Protein AF-A0A7V0YTE2-F1 (afdb_monomer_lite)

pLDDT: mean 87.87, std 8.63, range [59.66, 96.38]

Sequence (103 aa):
MKTFISIIIISMLLALILIAAEKVISAEIKDVRFSSEPTKTRVVFELDENTQYKSQYDKENNITLSISKAKLNESSKSFELKNGLVKDLFVKQSNDDTDARIS

Foldseek 3Di:
DVVVVVVVVVVVVVVVVVVVPPPLDAWEFPDWDWDDDLVDIDIDTDTPDDFDKDWDADPVRKIKIKTAQYDYPDQKDKDQPVNVVWGIWIWGDDPRIIMIITD

Radius of gyration: 21.54 Å; chains: 1; bounding box: 64×28×51 Å

Secondary structure (DSSP, 8-state):
-HHHHHHHHHHHHHHHHHHHT---PPEEEEEEEEEEETTEEEEEEEESS---EEEEE-TTS-EEEEETTEEESSSEEEEE--SSS-SEEEEEEETTEEEEEE-

Structure (mmCIF, N/CA/C/O backbone):
data_AF-A0A7V0YTE2-F1
#
_entry.id   AF-A0A7V0YTE2-F1
#
loop_
_atom_site.group_PDB
_atom_site.id
_atom_site.type_symbol
_atom_site.label_atom_id
_atom_site.label_alt_id
_atom_site.label_comp_id
_atom_site.label_asym_id
_atom_site.label_entity_id
_atom_site.label_seq_id
_atom_site.pdbx_PDB_ins_code
_atom_site.Cartn_x
_atom_site.Cartn_y
_atom_site.Cartn_z
_atom_site.occupancy
_atom_site.B_iso_or_equiv
_atom_site.auth_seq_id
_atom_site.auth_comp_id
_atom_site.auth_asym_id
_atom_site.auth_atom_id
_atom_site.pdbx_PDB_model_num
ATOM 1 N N . MET A 1 1 ? 45.373 -16.563 -31.371 1.00 62.81 1 MET A N 1
ATOM 2 C CA . MET A 1 1 ? 45.289 -15.425 -30.424 1.00 62.81 1 MET A CA 1
ATOM 3 C C . MET A 1 1 ? 44.189 -14.426 -30.794 1.00 62.81 1 MET A C 1
ATOM 5 O O . MET A 1 1 ? 43.358 -14.149 -29.945 1.00 62.81 1 MET A O 1
ATOM 9 N N . LYS A 1 2 ? 44.105 -13.951 -32.050 1.00 69.38 2 LYS A N 1
ATOM 10 C CA . LYS A 1 2 ? 43.053 -13.010 -32.499 1.00 69.38 2 LYS A CA 1
ATOM 11 C C . LYS A 1 2 ? 41.614 -13.532 -32.307 1.00 69.38 2 LYS A C 1
ATOM 13 O O . LYS A 1 2 ? 40.770 -12.799 -31.819 1.00 69.38 2 LYS A O 1
ATOM 18 N N . THR A 1 3 ? 41.365 -14.810 -32.592 1.00 75.38 3 THR A N 1
ATOM 19 C CA . THR A 1 3 ? 40.050 -15.463 -32.429 1.00 75.38 3 THR A CA 1
ATOM 20 C C . THR A 1 3 ? 39.585 -15.576 -30.976 1.00 75.38 3 THR A C 1
ATOM 22 O O . THR A 1 3 ? 38.412 -15.363 -30.697 1.00 75.38 3 THR A O 1
ATOM 25 N N . PHE A 1 4 ? 40.497 -15.844 -30.039 1.00 76.38 4 PHE A N 1
ATOM 26 C CA . PHE A 1 4 ? 40.169 -15.913 -28.609 1.00 76.38 4 PHE A CA 1
ATOM 27 C C . PHE A 1 4 ? 39.794 -14.542 -28.033 1.00 76.38 4 PHE A C 1
ATOM 29 O O . PHE A 1 4 ? 38.836 -14.436 -27.274 1.00 76.38 4 PHE A O 1
ATOM 36 N N . ILE A 1 5 ? 40.497 -13.483 -28.443 1.00 81.06 5 ILE A N 1
ATOM 37 C CA . ILE A 1 5 ? 40.202 -12.109 -28.011 1.00 81.06 5 ILE A CA 1
ATOM 38 C C . ILE A 1 5 ? 38.828 -11.663 -28.536 1.00 81.06 5 ILE A C 1
ATOM 40 O O . ILE A 1 5 ? 38.044 -11.082 -27.790 1.00 81.06 5 ILE A O 1
ATOM 44 N N . SER A 1 6 ? 38.492 -11.995 -29.787 1.00 76.62 6 SER A N 1
ATOM 45 C CA . SER A 1 6 ? 37.180 -11.677 -30.363 1.00 76.62 6 SER A CA 1
ATOM 46 C C . SER A 1 6 ? 36.018 -12.358 -29.631 1.00 76.62 6 SER A C 1
ATOM 48 O O . SER A 1 6 ? 34.993 -11.718 -29.417 1.00 76.62 6 SER A O 1
ATOM 50 N N . ILE A 1 7 ? 36.173 -13.614 -29.198 1.00 84.81 7 ILE A N 1
ATOM 51 C CA . ILE A 1 7 ? 35.126 -14.338 -28.451 1.00 84.81 7 ILE A CA 1
ATOM 52 C C . ILE A 1 7 ? 34.872 -13.685 -27.087 1.00 84.81 7 ILE A C 1
ATOM 54 O O . ILE A 1 7 ? 33.719 -13.494 -26.703 1.00 84.81 7 ILE A O 1
ATOM 58 N N . ILE A 1 8 ? 35.935 -13.289 -26.380 1.00 86.94 8 ILE A N 1
ATOM 59 C CA . ILE A 1 8 ? 35.816 -12.622 -25.076 1.00 86.94 8 ILE A CA 1
ATOM 60 C C . ILE A 1 8 ? 35.064 -11.296 -25.227 1.00 86.94 8 ILE A C 1
ATOM 62 O O . ILE A 1 8 ? 34.104 -11.058 -24.495 1.00 86.94 8 ILE A O 1
ATOM 66 N N . ILE A 1 9 ? 35.436 -10.478 -26.218 1.00 86.69 9 ILE A N 1
ATOM 67 C CA . ILE A 1 9 ? 34.787 -9.184 -26.480 1.00 86.69 9 ILE A CA 1
ATOM 68 C C . ILE A 1 9 ? 33.299 -9.367 -26.808 1.00 86.69 9 ILE A C 1
ATOM 70 O O . ILE A 1 9 ? 32.465 -8.649 -26.261 1.00 86.69 9 ILE A O 1
ATOM 74 N N . ILE A 1 10 ? 32.952 -10.348 -27.647 1.00 88.38 10 ILE A N 1
ATOM 75 C CA . ILE A 1 10 ? 31.554 -10.631 -28.004 1.00 88.38 10 ILE A CA 1
ATOM 76 C C . ILE A 1 10 ? 30.756 -11.085 -26.776 1.00 88.38 10 ILE A C 1
ATOM 78 O O . ILE A 1 10 ? 29.644 -10.604 -26.568 1.00 88.38 10 ILE A O 1
ATOM 82 N N . SER A 1 11 ? 31.320 -11.957 -25.932 1.00 85.75 11 SER A N 1
ATOM 83 C CA . SER A 1 11 ? 30.639 -12.410 -24.710 1.00 85.75 11 SER A CA 1
ATOM 84 C C . SER A 1 11 ? 30.402 -11.268 -23.716 1.00 85.75 11 SER A C 1
ATOM 86 O O . SER A 1 11 ? 29.328 -11.179 -23.124 1.00 85.75 11 SER A O 1
ATOM 88 N N . MET A 1 12 ? 31.365 -10.348 -23.591 1.00 88.62 12 MET A N 1
ATOM 89 C CA . MET A 1 12 ? 31.256 -9.190 -22.708 1.00 88.62 12 MET A CA 1
ATOM 90 C C . MET A 1 12 ? 30.188 -8.218 -23.214 1.00 88.62 12 MET A C 1
ATOM 92 O O . MET A 1 12 ? 29.388 -7.716 -22.428 1.00 88.62 12 MET A O 1
ATOM 96 N N . LEU A 1 13 ? 30.123 -8.006 -24.533 1.00 86.81 13 LEU A N 1
ATOM 97 C CA . LEU A 1 13 ? 29.092 -7.180 -25.155 1.00 86.81 13 LEU A CA 1
ATOM 98 C C . LEU A 1 13 ? 27.692 -7.791 -24.976 1.00 86.81 13 LEU A C 1
ATOM 100 O O . LEU A 1 13 ? 26.748 -7.065 -24.678 1.00 86.81 13 LEU A O 1
ATOM 104 N N . LEU A 1 14 ? 27.560 -9.119 -25.083 1.00 83.75 14 LEU A N 1
ATOM 105 C CA . LEU A 1 14 ? 26.299 -9.820 -24.820 1.00 83.75 14 LEU A CA 1
ATOM 106 C C . LEU A 1 14 ? 25.844 -9.658 -23.361 1.00 83.75 14 LEU A C 1
ATOM 108 O O . LEU A 1 14 ? 24.669 -9.397 -23.109 1.00 83.75 14 LEU A O 1
ATOM 112 N N . ALA A 1 15 ? 26.772 -9.774 -22.408 1.00 82.50 15 ALA A N 1
ATOM 113 C CA . ALA A 1 15 ? 26.484 -9.584 -20.987 1.00 82.50 15 ALA A CA 1
ATOM 114 C C . ALA A 1 15 ? 26.037 -8.144 -20.677 1.00 82.50 15 ALA A C 1
ATOM 116 O O . ALA A 1 15 ? 25.086 -7.942 -19.927 1.00 82.50 15 ALA A O 1
ATOM 117 N N . LEU A 1 16 ? 26.663 -7.143 -21.306 1.00 81.75 16 LEU A N 1
ATOM 118 C CA . LEU A 1 16 ? 26.269 -5.733 -21.191 1.00 81.75 16 LEU A CA 1
ATOM 119 C C . LEU A 1 16 ? 24.845 -5.473 -21.707 1.00 81.75 16 LEU A C 1
ATOM 121 O O . LEU A 1 16 ? 24.102 -4.712 -21.090 1.00 81.75 16 LEU A O 1
ATOM 125 N N . ILE A 1 17 ? 24.442 -6.128 -22.801 1.00 81.44 17 ILE A N 1
ATOM 126 C CA . ILE A 1 17 ? 23.083 -6.006 -23.354 1.00 81.44 17 ILE A CA 1
ATOM 127 C C . ILE A 1 17 ? 22.045 -6.639 -22.415 1.00 81.44 17 ILE A C 1
ATOM 129 O O . ILE A 1 17 ? 20.970 -6.072 -22.231 1.00 81.44 17 ILE A O 1
ATOM 133 N N . LEU A 1 18 ? 22.368 -7.775 -21.789 1.00 77.00 18 LEU A N 1
ATOM 134 C CA . LEU A 1 18 ? 21.481 -8.445 -20.830 1.00 77.00 18 LEU A CA 1
ATOM 135 C C . LEU A 1 18 ? 21.232 -7.596 -19.574 1.00 77.00 18 LEU A C 1
ATOM 137 O O . LEU A 1 18 ? 20.099 -7.530 -19.110 1.00 77.00 18 LEU A O 1
ATOM 141 N N . ILE A 1 19 ? 22.251 -6.894 -19.066 1.00 73.94 19 ILE A N 1
ATOM 142 C CA . ILE A 1 19 ? 22.119 -6.017 -17.887 1.00 73.94 19 ILE A CA 1
ATOM 143 C C . ILE A 1 19 ? 21.304 -4.754 -18.218 1.00 73.94 19 ILE A C 1
ATOM 145 O O . ILE A 1 19 ? 20.538 -4.270 -17.391 1.00 73.94 19 ILE A O 1
ATOM 149 N N . ALA A 1 20 ? 21.421 -4.229 -19.440 1.00 68.50 20 ALA A N 1
ATOM 150 C CA . ALA A 1 20 ? 20.667 -3.049 -19.871 1.00 68.50 20 ALA A CA 1
ATOM 151 C C . ALA A 1 20 ? 19.165 -3.321 -20.104 1.00 68.50 20 ALA A C 1
ATOM 153 O O . ALA A 1 20 ? 18.387 -2.377 -20.2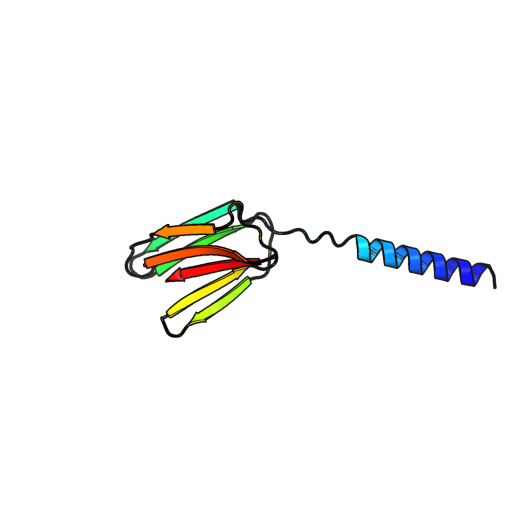53 1.00 68.50 20 ALA A O 1
ATOM 154 N N . ALA A 1 21 ? 18.750 -4.592 -20.156 1.00 63.16 21 ALA A N 1
ATOM 155 C CA . ALA A 1 21 ? 17.379 -4.991 -20.460 1.00 63.16 21 ALA A CA 1
ATOM 156 C C . ALA A 1 21 ? 16.451 -5.050 -19.236 1.00 63.16 21 ALA A C 1
ATOM 158 O O . ALA A 1 21 ? 15.240 -5.204 -19.411 1.00 63.16 21 ALA A O 1
ATOM 159 N N . GLU A 1 22 ? 16.964 -4.878 -18.014 1.00 60.09 22 GLU A N 1
ATOM 160 C CA . GLU A 1 22 ? 16.120 -4.725 -16.827 1.00 60.09 22 GLU A CA 1
ATOM 161 C C . GLU A 1 22 ? 15.471 -3.333 -16.819 1.00 60.09 22 GLU A C 1
ATOM 163 O O . GLU A 1 22 ? 15.829 -2.436 -16.055 1.00 60.09 22 GLU A O 1
ATOM 168 N N . LYS A 1 23 ? 14.468 -3.133 -17.680 1.00 59.66 23 LYS A N 1
ATOM 169 C CA . LYS A 1 23 ? 13.465 -2.105 -17.415 1.00 59.66 23 LYS A CA 1
ATOM 170 C C . LYS A 1 23 ? 12.826 -2.472 -16.083 1.00 59.66 23 LYS A C 1
ATOM 172 O O . LYS A 1 23 ? 12.144 -3.486 -15.983 1.00 59.66 23 LYS A O 1
ATOM 177 N N . VAL A 1 24 ? 13.061 -1.648 -15.067 1.00 63.16 24 VAL A N 1
ATOM 178 C CA . VAL A 1 24 ? 12.298 -1.690 -13.822 1.00 63.16 24 VAL A CA 1
ATOM 179 C C . VAL A 1 24 ? 10.871 -1.301 -14.185 1.00 63.16 24 VAL A C 1
ATOM 181 O O . VAL A 1 24 ? 10.540 -0.118 -14.257 1.00 63.16 24 VAL A O 1
ATOM 184 N N . ILE A 1 25 ? 10.055 -2.298 -14.520 1.00 70.56 25 ILE A N 1
ATOM 185 C CA . ILE A 1 25 ? 8.630 -2.082 -14.698 1.00 70.56 25 ILE A CA 1
ATOM 186 C C . ILE A 1 25 ? 8.081 -1.841 -13.297 1.00 70.56 25 ILE A C 1
ATOM 188 O O . ILE A 1 25 ? 8.325 -2.612 -12.368 1.00 70.56 25 ILE A O 1
ATOM 192 N N . SER A 1 26 ? 7.499 -0.663 -13.126 1.00 83.31 26 SER A N 1
ATOM 193 C CA . SER A 1 26 ? 6.918 -0.237 -11.867 1.00 83.31 26 SER A CA 1
ATOM 194 C C . SER A 1 26 ? 5.429 -0.511 -11.962 1.00 83.31 26 SER A C 1
ATOM 196 O O . SER A 1 26 ? 4.792 0.019 -12.871 1.00 83.31 26 SER A O 1
ATOM 198 N N . ALA A 1 27 ? 4.909 -1.341 -11.058 1.00 91.56 27 ALA A N 1
ATOM 199 C CA . ALA A 1 27 ? 3.487 -1.651 -11.001 1.00 91.56 27 ALA A CA 1
ATOM 200 C C . ALA A 1 27 ? 2.697 -0.365 -10.731 1.00 91.56 27 ALA A C 1
ATOM 202 O O . ALA A 1 27 ? 3.099 0.451 -9.906 1.00 91.56 27 ALA A O 1
ATOM 203 N N . GLU A 1 28 ? 1.573 -0.165 -11.396 1.00 92.88 28 GLU A N 1
ATOM 204 C CA . GLU A 1 28 ? 0.700 0.981 -11.172 1.00 92.88 28 GLU A CA 1
ATOM 205 C C . GLU A 1 28 ? -0.483 0.571 -10.296 1.00 92.88 28 GLU A C 1
ATOM 207 O O . GLU A 1 28 ? -1.179 -0.408 -10.578 1.00 92.88 28 GLU A O 1
ATOM 212 N N . ILE A 1 29 ? -0.747 1.347 -9.245 1.00 93.56 29 ILE A N 1
ATOM 213 C CA . ILE A 1 29 ? -1.964 1.207 -8.445 1.00 93.56 29 ILE A CA 1
ATOM 214 C C . ILE A 1 29 ? -3.110 1.853 -9.223 1.00 93.56 29 ILE A C 1
ATOM 216 O O . ILE A 1 29 ? -3.229 3.080 -9.274 1.00 93.56 29 ILE A O 1
ATOM 220 N N . LYS A 1 30 ? -3.965 1.017 -9.813 1.00 93.31 30 LYS A N 1
ATOM 221 C CA . LYS A 1 30 ? -5.132 1.452 -10.593 1.00 93.31 30 LYS A CA 1
ATOM 222 C C . LYS A 1 30 ? -6.251 1.954 -9.699 1.00 93.31 30 LYS A C 1
ATOM 224 O O . LYS A 1 30 ? -6.883 2.962 -10.005 1.00 93.31 30 LYS A O 1
ATOM 229 N N . ASP A 1 31 ? -6.483 1.254 -8.594 1.00 92.31 31 ASP A N 1
ATOM 230 C CA . ASP A 1 31 ? -7.579 1.551 -7.686 1.00 92.31 31 ASP A CA 1
ATOM 231 C C . ASP A 1 31 ? -7.282 1.082 -6.257 1.00 92.31 31 ASP A C 1
ATOM 233 O O . ASP A 1 31 ? -6.461 0.193 -6.013 1.00 92.31 31 ASP A O 1
ATOM 237 N N . VAL A 1 32 ? -7.983 1.688 -5.301 1.00 91.94 32 VAL A N 1
ATOM 238 C CA . VAL A 1 32 ? -7.948 1.318 -3.887 1.00 91.94 32 VAL A CA 1
ATOM 239 C C . VAL A 1 32 ? -9.383 1.219 -3.397 1.00 91.94 32 VAL A C 1
ATOM 241 O O . VAL A 1 32 ? -10.102 2.215 -3.316 1.00 91.94 32 VAL A O 1
ATOM 244 N N . ARG A 1 33 ? -9.799 0.000 -3.057 1.00 92.00 33 ARG A N 1
ATOM 245 C CA . ARG A 1 33 ? -11.173 -0.315 -2.655 1.00 92.00 33 ARG A CA 1
ATOM 246 C C . ARG A 1 33 ? -11.207 -0.794 -1.221 1.00 92.00 33 ARG A C 1
ATOM 248 O O . ARG A 1 33 ? -10.249 -1.382 -0.722 1.00 92.00 33 ARG A O 1
ATOM 255 N N . PHE A 1 34 ? -12.346 -0.610 -0.574 1.00 90.88 34 PHE A N 1
ATOM 256 C CA . PHE A 1 34 ? -12.553 -1.100 0.776 1.00 90.88 34 PHE A CA 1
ATOM 257 C C . PHE A 1 34 ? -13.957 -1.658 0.966 1.00 90.88 34 PHE A C 1
ATOM 259 O O . PHE A 1 34 ? -14.919 -1.233 0.329 1.00 90.88 34 PHE A O 1
ATOM 266 N N . SER A 1 35 ? -14.067 -2.627 1.866 1.00 91.25 35 SER A N 1
ATOM 267 C CA . SER A 1 35 ? -15.337 -3.197 2.306 1.00 91.25 35 SER A CA 1
ATOM 268 C C . SER A 1 35 ? -15.266 -3.490 3.796 1.00 91.25 35 SER A C 1
ATOM 270 O O . SER A 1 35 ? -14.254 -4.009 4.272 1.00 91.25 35 SER A O 1
ATOM 272 N N . SER A 1 36 ? -16.346 -3.204 4.513 1.00 91.56 36 SER A N 1
ATOM 273 C CA . SER A 1 36 ? -16.392 -3.323 5.970 1.00 91.56 36 SER A CA 1
ATOM 274 C C . SER A 1 36 ? -17.484 -4.300 6.377 1.00 91.56 36 SER A C 1
ATOM 276 O O . SER A 1 36 ? -18.615 -4.201 5.911 1.00 91.56 36 SER A O 1
ATOM 278 N N . GLU A 1 37 ? -17.136 -5.225 7.257 1.00 91.31 37 GLU A N 1
ATOM 279 C CA . GLU A 1 37 ? -18.043 -6.115 7.973 1.00 91.31 37 GLU A CA 1
ATOM 280 C C . GLU A 1 37 ? -17.925 -5.823 9.479 1.00 91.31 37 GLU A C 1
ATOM 282 O O . GLU A 1 37 ? -16.932 -5.228 9.903 1.00 91.31 37 GLU A O 1
ATOM 287 N N . PRO A 1 38 ? -18.876 -6.269 10.322 1.00 91.31 38 PRO A N 1
ATOM 288 C CA . PRO A 1 38 ? -18.873 -5.941 11.751 1.00 91.31 38 PRO A CA 1
ATOM 289 C C . PRO A 1 38 ? -17.579 -6.289 12.504 1.00 91.31 38 PRO A C 1
ATOM 291 O O . PRO A 1 38 ? -17.282 -5.678 13.524 1.00 91.31 38 PRO A O 1
ATOM 294 N N . THR A 1 39 ? -16.813 -7.271 12.023 1.00 93.69 39 THR A N 1
ATOM 295 C CA . THR A 1 39 ? -15.594 -7.769 12.682 1.00 93.69 39 THR A CA 1
ATOM 296 C C . THR A 1 39 ? -14.325 -7.596 11.855 1.00 93.69 39 THR A C 1
ATOM 298 O O . THR A 1 39 ? -13.245 -7.950 12.326 1.00 93.69 39 THR A O 1
ATOM 301 N N . LYS A 1 40 ? -14.419 -7.086 10.619 1.00 92.94 40 LYS A N 1
ATOM 302 C CA . LYS A 1 40 ? -13.253 -6.934 9.742 1.00 92.94 40 LYS A CA 1
ATOM 303 C C . LYS A 1 40 ? -13.430 -5.814 8.723 1.00 92.94 40 LYS A C 1
ATOM 305 O O . LYS A 1 40 ? -14.495 -5.652 8.137 1.00 92.94 40 LYS A O 1
ATOM 310 N N . THR A 1 41 ? -12.333 -5.129 8.422 1.00 92.69 41 THR A N 1
ATOM 311 C CA . THR A 1 41 ? -12.226 -4.230 7.269 1.00 92.69 41 THR A CA 1
ATOM 312 C C . THR A 1 41 ? -11.259 -4.842 6.272 1.00 92.69 41 THR A C 1
ATOM 314 O O . THR A 1 41 ? -10.158 -5.251 6.636 1.00 92.69 41 THR A O 1
ATOM 317 N N . ARG A 1 42 ? -11.663 -4.916 5.006 1.00 93.94 42 ARG A N 1
ATOM 318 C CA . ARG A 1 42 ? -10.800 -5.327 3.899 1.00 93.94 42 ARG A CA 1
ATOM 319 C C . ARG A 1 42 ? -10.446 -4.096 3.081 1.00 93.94 42 ARG A C 1
ATOM 321 O O . ARG A 1 42 ? -11.347 -3.401 2.623 1.00 93.94 42 ARG A O 1
ATOM 328 N N . VAL A 1 43 ? -9.152 -3.884 2.871 1.00 92.88 43 VAL A N 1
ATOM 329 C CA . VAL A 1 43 ? -8.599 -2.901 1.933 1.00 92.88 43 VAL A CA 1
ATOM 330 C C . VAL A 1 43 ? -7.943 -3.675 0.793 1.00 92.88 43 VAL A C 1
ATOM 332 O O . VAL A 1 43 ? -7.234 -4.651 1.040 1.00 92.88 43 VAL A O 1
ATOM 335 N N . VAL A 1 44 ? -8.222 -3.286 -0.447 1.00 94.19 44 VAL A N 1
ATOM 336 C CA . VAL A 1 44 ? -7.728 -3.937 -1.664 1.00 94.19 44 VAL A CA 1
ATOM 337 C C . VAL A 1 44 ? -7.029 -2.894 -2.523 1.00 94.19 44 VAL A C 1
ATOM 339 O O . VAL A 1 44 ? -7.645 -1.896 -2.889 1.00 94.19 44 VAL A O 1
ATOM 342 N N . PHE A 1 45 ? -5.768 -3.153 -2.859 1.00 94.06 45 PHE A N 1
ATOM 343 C CA . PHE A 1 45 ? -4.996 -2.386 -3.834 1.00 94.06 45 PHE A CA 1
ATOM 344 C C . PHE A 1 45 ? -5.013 -3.157 -5.153 1.00 94.06 45 PHE A C 1
ATOM 346 O O . PHE A 1 45 ? -4.581 -4.309 -5.195 1.00 94.06 45 PHE A O 1
ATOM 353 N N . GLU A 1 46 ? -5.551 -2.552 -6.206 1.00 94.44 46 GLU A N 1
ATOM 354 C CA . GLU A 1 46 ? -5.533 -3.126 -7.549 1.00 94.44 46 GLU A CA 1
ATOM 355 C C . GLU A 1 46 ? -4.275 -2.664 -8.280 1.00 94.44 46 GLU A C 1
ATOM 357 O O . GLU A 1 46 ? -4.051 -1.464 -8.438 1.00 94.44 46 GLU A O 1
ATOM 362 N N . LEU A 1 47 ? -3.465 -3.628 -8.711 1.00 94.12 47 LEU A N 1
ATOM 363 C CA . LEU A 1 47 ? -2.195 -3.423 -9.401 1.00 94.12 47 LEU A CA 1
ATOM 364 C C . LEU A 1 47 ? -2.287 -4.031 -10.805 1.00 94.12 47 LEU A C 1
ATOM 366 O O . LEU A 1 47 ? -2.914 -5.079 -10.974 1.00 94.12 47 LEU A O 1
ATOM 370 N N . ASP A 1 48 ? -1.662 -3.404 -11.800 1.00 93.69 48 ASP A N 1
ATOM 371 C CA . ASP A 1 48 ? -1.533 -3.994 -13.144 1.00 93.69 48 ASP A CA 1
ATOM 372 C C . ASP A 1 48 ? -0.454 -5.079 -13.234 1.00 93.69 48 ASP A C 1
ATOM 374 O O . ASP A 1 48 ? -0.539 -5.965 -14.086 1.00 93.69 48 ASP A O 1
ATOM 378 N N . GLU A 1 49 ? 0.516 -5.052 -12.323 1.00 91.81 49 GLU A N 1
ATOM 379 C CA . GLU A 1 49 ? 1.575 -6.044 -12.216 1.00 91.81 49 GLU A CA 1
ATOM 380 C C . GLU A 1 49 ? 1.757 -6.543 -10.782 1.00 91.81 49 GLU A C 1
ATOM 382 O O . GLU A 1 49 ? 1.497 -5.850 -9.795 1.00 91.81 49 GLU A O 1
ATOM 387 N N . ASN A 1 50 ? 2.248 -7.776 -10.658 1.00 90.88 50 ASN A N 1
ATOM 388 C CA . ASN A 1 50 ? 2.613 -8.321 -9.359 1.00 90.88 50 ASN A CA 1
ATOM 389 C C . ASN A 1 50 ? 3.866 -7.625 -8.834 1.00 90.88 50 ASN A C 1
ATOM 391 O O . ASN A 1 50 ? 4.881 -7.541 -9.523 1.00 90.88 50 ASN A O 1
ATOM 395 N N . THR A 1 51 ? 3.827 -7.225 -7.568 1.00 92.81 51 THR A N 1
ATOM 396 C CA . THR A 1 51 ? 4.990 -6.674 -6.881 1.00 92.81 51 THR A CA 1
ATOM 397 C C . THR A 1 51 ? 5.078 -7.167 -5.440 1.00 92.81 51 THR A C 1
ATOM 399 O O . THR A 1 51 ? 4.155 -7.781 -4.900 1.00 92.81 51 THR A O 1
ATOM 402 N N . GLN A 1 52 ? 6.232 -6.939 -4.826 1.00 94.69 52 GLN A N 1
ATOM 403 C CA . GLN A 1 52 ? 6.475 -7.264 -3.431 1.00 94.69 52 GLN A CA 1
ATOM 404 C C . GLN A 1 52 ? 5.876 -6.194 -2.523 1.00 94.69 52 GLN A C 1
ATOM 406 O O . GLN A 1 52 ? 5.812 -5.016 -2.872 1.00 94.69 52 GLN A O 1
ATOM 411 N N . TYR A 1 53 ? 5.466 -6.608 -1.330 1.00 95.25 53 TYR A N 1
ATOM 412 C CA . TYR A 1 53 ? 5.015 -5.692 -0.298 1.00 95.25 53 TYR A CA 1
ATOM 413 C C . TYR A 1 53 ? 5.509 -6.139 1.075 1.00 95.25 53 TYR A C 1
ATOM 415 O O . TYR A 1 53 ? 5.807 -7.315 1.304 1.00 95.25 53 TYR A O 1
ATOM 423 N N . LYS A 1 54 ? 5.555 -5.195 2.010 1.00 96.31 54 LYS A N 1
ATOM 424 C CA . LYS A 1 54 ? 5.854 -5.442 3.418 1.00 96.31 54 LYS A CA 1
ATOM 425 C C . LYS A 1 54 ? 4.837 -4.724 4.289 1.00 96.31 54 LYS A C 1
ATOM 427 O O . LYS A 1 54 ? 4.532 -3.564 4.046 1.00 96.31 54 LYS A O 1
ATOM 432 N N . SER A 1 55 ? 4.347 -5.402 5.322 1.00 95.75 55 SER A N 1
ATOM 433 C CA . SER A 1 55 ? 3.469 -4.813 6.334 1.00 95.75 55 SER A CA 1
ATOM 434 C C . SER A 1 55 ? 4.168 -4.703 7.685 1.00 95.75 55 SER A C 1
ATOM 436 O O . SER A 1 55 ? 4.922 -5.599 8.073 1.00 95.75 55 SER A O 1
ATOM 438 N N . GLN A 1 56 ? 3.871 -3.644 8.429 1.00 96.38 56 GLN A N 1
ATOM 439 C CA . GLN A 1 56 ? 4.331 -3.438 9.796 1.00 96.38 56 GLN A CA 1
ATOM 440 C C . GLN A 1 56 ? 3.200 -2.878 10.660 1.00 96.38 56 GLN A C 1
ATOM 442 O O . GLN A 1 56 ? 2.427 -2.041 10.206 1.00 96.38 56 GLN A O 1
ATOM 447 N N . TYR A 1 57 ? 3.149 -3.328 11.912 1.00 94.88 57 TYR A N 1
ATOM 448 C CA . TYR A 1 57 ? 2.283 -2.773 12.946 1.00 94.88 57 TYR A CA 1
ATOM 449 C C . TYR A 1 57 ? 3.094 -1.826 13.826 1.00 94.88 57 TYR A C 1
ATOM 451 O O . TYR A 1 57 ? 4.234 -2.144 14.189 1.00 94.88 57 TYR A O 1
ATOM 459 N N . ASP A 1 58 ? 2.526 -0.675 14.167 1.00 91.50 58 ASP A N 1
ATOM 460 C CA . ASP A 1 58 ? 3.123 0.232 15.144 1.00 91.50 58 ASP A CA 1
ATOM 461 C C . ASP A 1 58 ? 2.511 0.070 16.547 1.00 91.50 58 ASP A C 1
ATOM 463 O O . ASP A 1 58 ? 1.656 -0.781 16.797 1.00 91.50 58 ASP A O 1
ATOM 467 N N . LYS A 1 59 ? 2.998 0.876 17.499 1.00 90.56 59 LYS A N 1
ATOM 468 C CA . LYS A 1 59 ? 2.552 0.840 18.902 1.00 90.56 59 LYS A CA 1
ATOM 469 C C . LYS A 1 59 ? 1.134 1.382 19.105 1.00 90.56 59 LYS A C 1
ATOM 471 O O . LYS A 1 59 ? 0.559 1.160 20.165 1.00 90.56 59 LYS A O 1
ATOM 476 N N . GLU A 1 60 ? 0.600 2.101 18.125 1.00 89.94 60 GLU A N 1
ATOM 477 C CA . GLU A 1 60 ? -0.734 2.702 18.146 1.00 89.94 60 GLU A CA 1
ATOM 478 C C . GLU A 1 60 ? -1.766 1.817 17.425 1.00 89.94 60 GLU A C 1
ATOM 480 O O . GLU A 1 60 ? -2.926 2.199 17.309 1.00 89.94 60 GLU A O 1
ATOM 485 N N . ASN A 1 61 ? -1.374 0.601 17.021 1.00 89.25 61 ASN A N 1
ATOM 486 C CA . ASN A 1 61 ? -2.158 -0.343 16.217 1.00 89.25 61 ASN A CA 1
ATOM 487 C C . ASN A 1 61 ? -2.425 0.124 14.779 1.00 89.25 61 ASN A C 1
ATOM 489 O O . ASN A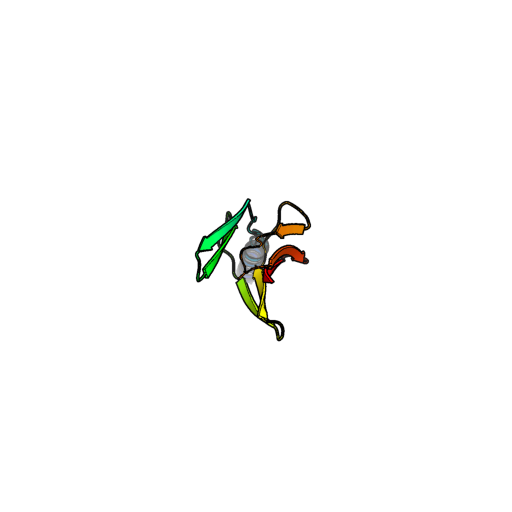 1 61 ? -3.316 -0.416 14.123 1.00 89.25 61 ASN A O 1
ATOM 493 N N . ASN A 1 62 ? -1.636 1.065 14.257 1.00 93.00 62 ASN A N 1
ATOM 494 C CA . ASN A 1 62 ? -1.680 1.377 12.836 1.00 93.00 62 ASN A CA 1
ATOM 495 C C . ASN A 1 62 ? -0.971 0.277 12.037 1.00 93.00 62 ASN A C 1
ATOM 497 O O . ASN A 1 62 ? 0.006 -0.325 12.497 1.00 93.00 62 ASN A O 1
ATOM 501 N N . ILE A 1 63 ? -1.435 0.058 10.809 1.00 94.75 63 ILE A N 1
ATOM 502 C CA . ILE A 1 63 ? -0.790 -0.824 9.836 1.00 94.75 63 ILE A CA 1
ATOM 503 C C . ILE A 1 63 ? -0.157 0.045 8.758 1.00 94.75 63 ILE A C 1
ATOM 505 O O . ILE A 1 63 ? -0.854 0.787 8.069 1.00 94.75 63 ILE A O 1
ATOM 509 N N . THR A 1 64 ? 1.150 -0.091 8.573 1.00 95.50 64 THR A N 1
ATOM 510 C CA . THR A 1 64 ? 1.861 0.479 7.427 1.00 95.50 64 THR A CA 1
ATOM 511 C C . THR A 1 64 ? 2.148 -0.628 6.424 1.00 95.50 64 THR A C 1
ATOM 513 O O . THR A 1 64 ? 2.719 -1.658 6.780 1.00 95.50 64 THR A O 1
ATOM 516 N N . LEU A 1 65 ? 1.755 -0.418 5.174 1.00 95.94 65 LEU A N 1
ATOM 517 C CA . LEU A 1 65 ? 2.004 -1.286 4.034 1.00 95.94 65 LEU A CA 1
ATOM 518 C C . LEU A 1 65 ? 2.899 -0.540 3.044 1.00 95.94 65 LEU A C 1
ATOM 520 O O . LEU A 1 65 ? 2.480 0.476 2.504 1.00 95.94 65 LEU A O 1
ATOM 524 N N . SER A 1 66 ? 4.091 -1.057 2.774 1.00 96.00 66 SER A N 1
ATOM 525 C CA . SER A 1 66 ? 4.977 -0.548 1.723 1.00 96.00 66 SER A CA 1
ATOM 526 C C . SER A 1 66 ? 4.927 -1.497 0.533 1.00 96.00 66 SER A C 1
ATOM 528 O O . SER A 1 66 ? 5.232 -2.682 0.679 1.00 96.00 66 SER A O 1
ATOM 530 N N . ILE A 1 67 ? 4.519 -0.990 -0.626 1.00 95.19 67 ILE A N 1
ATOM 531 C CA . ILE A 1 67 ? 4.412 -1.720 -1.890 1.00 95.19 67 ILE A CA 1
ATOM 532 C C . ILE A 1 67 ? 5.605 -1.311 -2.756 1.00 95.19 67 ILE A C 1
ATOM 534 O O . ILE A 1 67 ? 5.715 -0.157 -3.174 1.00 95.19 67 ILE A O 1
ATOM 538 N N . SER A 1 68 ? 6.517 -2.252 -2.994 1.00 93.94 68 SER A N 1
ATOM 539 C CA . SER A 1 68 ? 7.782 -1.976 -3.667 1.00 93.94 68 SER A CA 1
ATOM 540 C C . SER A 1 68 ? 7.583 -1.672 -5.144 1.00 93.94 68 SER A C 1
ATOM 542 O O . SER A 1 68 ? 6.769 -2.321 -5.801 1.00 93.94 68 SER A O 1
ATOM 544 N N . LYS A 1 69 ? 8.359 -0.731 -5.693 1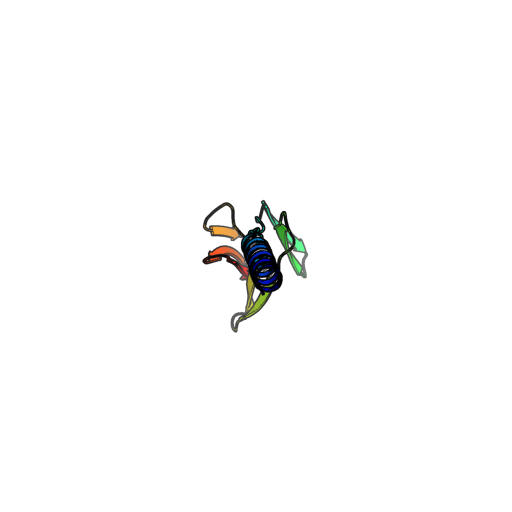.00 92.56 69 LYS A N 1
ATOM 545 C CA . LYS A 1 69 ? 8.335 -0.386 -7.125 1.00 92.56 69 LYS A CA 1
ATOM 546 C C . LYS A 1 69 ? 6.919 -0.093 -7.637 1.00 92.56 69 LYS A C 1
ATOM 548 O O . LYS A 1 69 ? 6.618 -0.379 -8.796 1.00 92.56 69 LYS A O 1
ATOM 553 N N . ALA A 1 70 ? 6.043 0.438 -6.786 1.00 92.56 70 ALA A N 1
ATOM 554 C CA . ALA A 1 70 ? 4.667 0.748 -7.137 1.00 92.56 70 ALA A CA 1
ATOM 555 C C . ALA A 1 70 ? 4.469 2.255 -7.289 1.00 92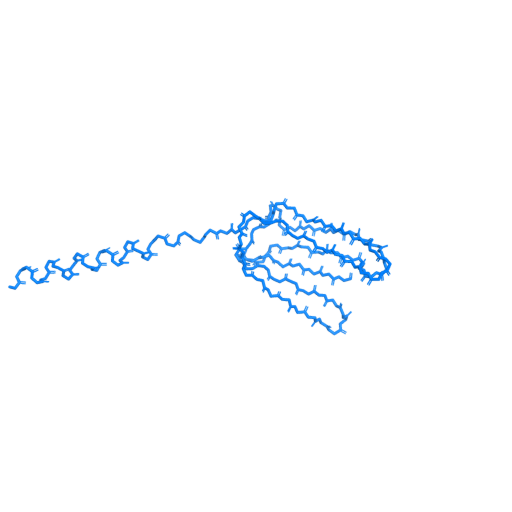.56 70 ALA A C 1
ATOM 557 O O . ALA A 1 70 ? 4.874 3.039 -6.425 1.00 92.56 70 ALA A O 1
ATOM 558 N N . LYS A 1 71 ? 3.813 2.642 -8.380 1.00 92.69 71 LYS A N 1
ATOM 559 C CA . LYS A 1 71 ? 3.421 4.011 -8.686 1.00 92.69 71 LYS A CA 1
ATOM 560 C C . LYS A 1 71 ? 1.955 4.236 -8.375 1.00 92.69 71 LYS A C 1
ATOM 562 O O . LYS A 1 71 ? 1.081 3.509 -8.843 1.00 92.69 71 LYS A O 1
ATOM 567 N N . LEU A 1 72 ? 1.699 5.297 -7.632 1.00 90.69 72 LEU A N 1
ATOM 568 C CA . LEU A 1 72 ? 0.379 5.866 -7.451 1.00 90.69 72 LEU A CA 1
ATOM 569 C C . LEU A 1 72 ? 0.134 6.915 -8.547 1.00 90.69 72 LEU A C 1
ATOM 571 O O . LEU A 1 72 ? 0.999 7.745 -8.827 1.00 90.69 72 LEU A O 1
ATOM 575 N N . ASN A 1 73 ? -1.050 6.890 -9.164 1.00 85.00 73 ASN A N 1
ATOM 576 C CA . ASN A 1 73 ? -1.423 7.864 -10.202 1.00 85.00 73 ASN A CA 1
ATOM 577 C C . ASN A 1 73 ? -1.452 9.316 -9.694 1.00 85.00 73 ASN A C 1
ATOM 579 O O . ASN A 1 73 ? -1.267 10.256 -10.464 1.00 85.00 73 ASN A O 1
ATOM 583 N N . GLU A 1 74 ? -1.643 9.495 -8.389 1.00 82.75 74 GLU A N 1
ATOM 584 C CA . GLU A 1 74 ? -1.564 10.770 -7.679 1.00 82.75 74 GLU A CA 1
ATOM 585 C C . GLU A 1 74 ? -0.432 10.702 -6.641 1.00 82.75 74 GLU A C 1
ATOM 587 O O . GLU A 1 74 ? -0.037 9.620 -6.221 1.00 82.75 74 GLU A O 1
ATOM 592 N N . SER A 1 75 ? 0.109 11.837 -6.187 1.00 79.44 75 SER A N 1
ATOM 593 C CA . SER A 1 75 ? 1.196 11.827 -5.188 1.00 79.44 75 SER A CA 1
ATOM 594 C C . SER A 1 75 ? 0.745 11.322 -3.810 1.00 79.44 75 SER A C 1
ATOM 596 O O . SER A 1 75 ? 1.555 10.783 -3.046 1.00 79.44 75 SER A O 1
ATOM 598 N N . SER A 1 76 ? -0.542 11.470 -3.492 1.00 87.50 76 SER A N 1
ATOM 599 C CA . SER A 1 76 ? -1.184 10.893 -2.315 1.00 87.50 76 SER A CA 1
ATOM 600 C C . SER A 1 76 ? -2.702 10.822 -2.471 1.00 87.50 76 SER A C 1
ATOM 602 O O . SER A 1 76 ? -3.295 11.575 -3.240 1.00 87.50 76 SER A O 1
ATOM 604 N N . LYS A 1 77 ? -3.339 9.937 -1.699 1.00 89.88 77 LYS A N 1
ATOM 605 C CA . LYS A 1 77 ? -4.794 9.785 -1.621 1.00 89.88 77 LYS A CA 1
ATOM 606 C C . LYS A 1 77 ? -5.208 9.434 -0.193 1.00 89.88 77 LYS A C 1
ATOM 608 O O . LYS A 1 77 ? -4.544 8.637 0.465 1.00 89.88 77 LYS A O 1
ATOM 613 N N . SER A 1 78 ? -6.292 10.033 0.296 1.00 89.56 78 SER A N 1
ATOM 614 C CA . SER A 1 78 ? -6.827 9.782 1.640 1.00 89.56 78 SER A CA 1
ATOM 615 C C . SER A 1 78 ? -8.277 9.324 1.558 1.00 89.56 78 SER A C 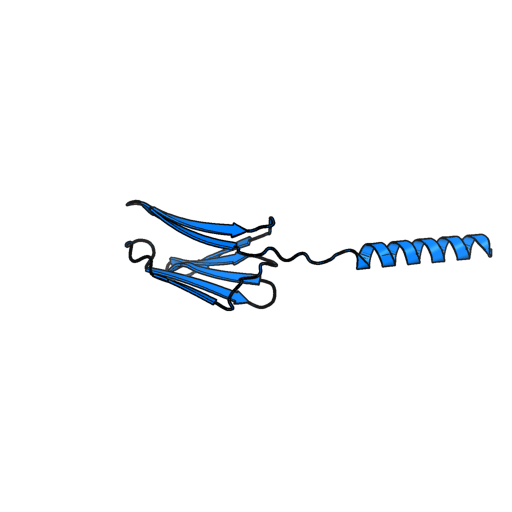1
ATOM 617 O O . SER A 1 78 ? -9.052 9.865 0.769 1.00 89.56 78 SER A O 1
ATOM 619 N N . PHE A 1 79 ? -8.641 8.342 2.377 1.00 88.56 79 PHE A N 1
ATOM 620 C CA . PHE A 1 79 ? -9.984 7.786 2.455 1.00 88.56 79 PHE A CA 1
ATOM 621 C C . PHE A 1 79 ? -10.446 7.768 3.910 1.00 88.56 79 PHE A C 1
ATOM 623 O O . PHE A 1 79 ? -9.759 7.241 4.785 1.00 88.56 79 PHE A O 1
ATOM 630 N N . GLU A 1 80 ? -11.637 8.301 4.167 1.00 87.31 80 GLU A N 1
ATOM 631 C CA . GLU A 1 80 ? -12.301 8.163 5.462 1.00 87.31 80 GLU A CA 1
ATOM 632 C C . GLU A 1 80 ? -13.211 6.930 5.433 1.00 87.31 80 GLU A C 1
ATOM 634 O O . GLU A 1 80 ? -14.163 6.887 4.653 1.00 87.31 80 GLU A O 1
ATOM 639 N N . LEU A 1 81 ? -12.930 5.927 6.274 1.00 82.69 81 LEU A N 1
ATOM 640 C CA . LEU A 1 81 ? -13.716 4.684 6.312 1.00 82.69 81 LEU A CA 1
ATOM 641 C C . LEU A 1 81 ? -14.750 4.677 7.446 1.00 82.69 81 LEU A C 1
ATOM 643 O O . LEU A 1 81 ? -15.788 4.035 7.297 1.00 82.69 81 LEU A O 1
ATOM 647 N N . LYS A 1 82 ? -14.499 5.407 8.548 1.00 77.44 82 LYS A N 1
ATOM 648 C CA . LYS A 1 82 ? -15.439 5.661 9.667 1.00 77.44 82 LYS A CA 1
ATOM 649 C C . LYS A 1 82 ? -16.265 4.434 10.103 1.00 77.44 82 LYS A C 1
ATOM 651 O O . LYS A 1 82 ? -17.429 4.564 10.473 1.00 77.44 82 LYS A O 1
ATOM 656 N N . ASN A 1 83 ? -15.668 3.242 10.090 1.00 79.88 83 ASN A N 1
ATOM 657 C CA . ASN A 1 83 ? -16.381 1.974 10.304 1.00 79.88 83 ASN A CA 1
ATOM 658 C C . ASN A 1 83 ? -16.105 1.334 11.681 1.00 79.88 83 ASN A C 1
ATOM 660 O O . ASN A 1 83 ? -16.454 0.180 11.909 1.00 79.88 83 ASN A O 1
ATOM 664 N N . GLY A 1 84 ? -15.453 2.069 12.589 1.00 82.06 84 GLY A N 1
ATOM 665 C CA . GLY A 1 84 ? -15.113 1.629 13.947 1.00 82.06 84 GLY A CA 1
ATOM 666 C C . GLY A 1 84 ? -13.862 0.750 14.054 1.00 82.06 84 GLY A C 1
ATOM 667 O O . GLY A 1 84 ? -13.267 0.704 15.125 1.00 82.06 84 GLY A O 1
ATOM 668 N N . LEU A 1 85 ? -13.439 0.100 12.964 1.00 87.44 85 LEU A N 1
ATOM 669 C CA . LEU A 1 85 ? -12.218 -0.717 12.901 1.00 87.44 85 LEU A CA 1
ATOM 670 C C . LEU A 1 85 ? -11.063 0.005 12.202 1.00 87.44 85 LEU A C 1
ATOM 672 O O . LEU A 1 85 ? -9.908 -0.218 12.534 1.00 87.44 85 LEU A O 1
ATOM 676 N N . VAL A 1 86 ? -11.394 0.832 11.213 1.00 89.38 86 VAL A N 1
ATOM 677 C CA . VAL A 1 86 ? -10.482 1.694 10.466 1.00 89.38 86 VAL A CA 1
ATOM 678 C C . VAL A 1 86 ? -11.101 3.086 10.442 1.00 89.38 86 VAL A C 1
ATOM 680 O O . VAL A 1 86 ? -12.229 3.292 9.976 1.00 89.38 86 VAL A O 1
ATOM 683 N N . LYS A 1 87 ? -10.364 4.046 10.979 1.00 89.38 87 LYS A N 1
ATOM 684 C CA . LYS A 1 87 ? -10.671 5.466 10.946 1.00 89.38 87 LYS A CA 1
ATOM 685 C C . LYS A 1 87 ? -10.325 6.044 9.577 1.00 89.38 87 LYS A C 1
ATOM 687 O O . LYS A 1 87 ? -11.208 6.612 8.923 1.00 89.38 87 LYS A O 1
ATOM 692 N N . ASP A 1 88 ? -9.080 5.870 9.146 1.00 92.31 88 ASP A N 1
ATOM 693 C CA . ASP A 1 88 ? -8.535 6.473 7.933 1.00 92.31 88 ASP A CA 1
ATOM 694 C C . ASP A 1 88 ? -7.529 5.569 7.213 1.00 92.31 88 ASP A C 1
ATOM 696 O O . ASP A 1 88 ? -6.790 4.791 7.813 1.00 92.31 88 ASP A O 1
ATOM 700 N N . LEU A 1 89 ? -7.513 5.687 5.886 1.00 93.81 89 LEU A N 1
ATOM 701 C CA . LEU A 1 89 ? -6.516 5.086 5.009 1.00 93.81 89 LEU A CA 1
ATOM 702 C C . LEU A 1 89 ? -5.812 6.207 4.248 1.00 93.81 89 LEU A C 1
ATOM 704 O O . LEU A 1 89 ? -6.441 6.924 3.471 1.00 93.81 89 LEU A O 1
ATOM 708 N N . PHE A 1 90 ? -4.504 6.329 4.441 1.00 95.12 90 PHE A N 1
ATOM 709 C CA . PHE A 1 90 ? -3.667 7.302 3.749 1.00 95.12 90 PHE A CA 1
ATOM 710 C C . PHE A 1 90 ? -2.647 6.588 2.868 1.00 95.12 90 PHE A C 1
ATOM 712 O O . PHE A 1 90 ? -1.853 5.803 3.370 1.00 95.12 90 PHE A O 1
ATOM 719 N N . VAL A 1 91 ? -2.651 6.867 1.567 1.00 95.31 91 VAL A N 1
ATOM 720 C CA . VAL A 1 91 ? -1.745 6.276 0.573 1.00 95.31 91 VAL A CA 1
ATOM 721 C C . VAL A 1 91 ? -0.869 7.380 -0.009 1.00 95.31 91 VAL A C 1
ATOM 723 O O . VAL A 1 91 ? -1.371 8.456 -0.332 1.00 95.31 91 VAL A O 1
ATOM 726 N N . LYS A 1 92 ? 0.438 7.150 -0.134 1.00 95.50 92 LYS A N 1
ATOM 727 C CA . LYS A 1 92 ? 1.407 8.156 -0.579 1.00 95.50 92 LYS A CA 1
ATOM 728 C C . LYS A 1 92 ? 2.549 7.520 -1.371 1.00 95.50 92 LYS A C 1
ATOM 730 O O . LYS A 1 92 ? 3.085 6.492 -0.969 1.00 95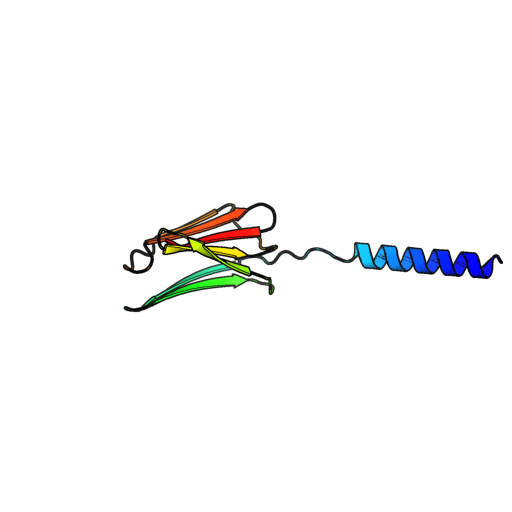.50 92 LYS A O 1
ATOM 735 N N . GLN A 1 93 ? 2.984 8.194 -2.434 1.00 93.62 93 GLN A N 1
ATOM 736 C CA . GLN A 1 93 ? 4.225 7.853 -3.130 1.00 93.62 93 GLN A CA 1
ATOM 737 C C . GLN A 1 93 ? 5.457 8.230 -2.282 1.00 93.62 93 GLN A C 1
ATOM 739 O O . GLN A 1 93 ? 5.585 9.367 -1.810 1.00 93.62 93 GLN A O 1
ATOM 744 N N . SER A 1 94 ? 6.391 7.295 -2.121 1.00 90.19 94 SER A N 1
ATOM 745 C CA . SER A 1 94 ? 7.640 7.450 -1.372 1.00 90.19 94 SER A CA 1
ATOM 746 C C . SER A 1 94 ? 8.807 6.937 -2.218 1.00 90.19 94 SER A C 1
ATOM 748 O O . SER A 1 94 ? 9.101 5.745 -2.255 1.00 90.19 94 SER A O 1
ATOM 750 N N . ASN A 1 95 ? 9.476 7.844 -2.937 1.00 87.75 95 ASN A N 1
ATOM 751 C CA . ASN A 1 95 ? 10.461 7.491 -3.968 1.00 87.75 95 ASN A CA 1
ATOM 752 C C . ASN A 1 95 ? 9.847 6.527 -5.008 1.00 87.75 95 ASN A C 1
ATOM 754 O O . ASN A 1 95 ? 8.819 6.853 -5.604 1.00 87.75 95 ASN A O 1
ATOM 758 N N . ASP A 1 96 ? 10.452 5.353 -5.197 1.00 88.00 96 ASP A N 1
ATOM 759 C CA . ASP A 1 96 ? 9.995 4.314 -6.125 1.00 88.00 96 ASP A CA 1
ATOM 760 C C . ASP A 1 96 ? 8.908 3.397 -5.533 1.00 88.00 96 ASP A C 1
ATOM 762 O O . ASP A 1 96 ? 8.343 2.578 -6.255 1.00 88.00 96 ASP A O 1
ATOM 766 N N . ASP A 1 97 ? 8.582 3.544 -4.248 1.00 92.12 97 ASP A N 1
ATOM 767 C CA . ASP A 1 97 ? 7.612 2.711 -3.539 1.00 92.12 97 ASP A CA 1
ATOM 768 C C . ASP A 1 97 ? 6.322 3.490 -3.241 1.00 92.12 97 ASP A C 1
ATOM 770 O O . ASP A 1 97 ? 6.297 4.724 -3.226 1.00 92.12 97 ASP A O 1
ATOM 774 N N . THR A 1 98 ? 5.237 2.771 -2.956 1.00 94.38 98 THR A N 1
ATOM 775 C CA . THR A 1 98 ? 4.012 3.368 -2.408 1.00 94.38 98 THR A CA 1
ATOM 776 C C . THR A 1 98 ? 3.782 2.885 -0.984 1.00 94.38 98 THR A C 1
ATOM 778 O O . THR A 1 98 ? 3.704 1.683 -0.738 1.00 94.38 98 THR A O 1
ATOM 781 N N . ASP A 1 99 ? 3.607 3.825 -0.060 1.00 95.69 99 ASP A N 1
ATOM 782 C CA . ASP A 1 99 ? 3.284 3.553 1.336 1.00 95.69 99 ASP A CA 1
ATOM 783 C C . ASP A 1 99 ? 1.793 3.794 1.594 1.00 95.69 99 ASP A C 1
ATOM 785 O O . ASP A 1 99 ? 1.230 4.813 1.188 1.00 95.69 99 ASP A O 1
ATOM 789 N N . ALA A 1 100 ? 1.150 2.883 2.315 1.00 95.50 100 ALA A N 1
ATOM 790 C CA . ALA A 1 100 ? -0.209 3.027 2.809 1.00 95.50 100 ALA A CA 1
ATOM 791 C C . ALA A 1 100 ? -0.245 2.871 4.331 1.00 95.50 100 ALA A C 1
ATOM 793 O O . ALA A 1 100 ? 0.262 1.896 4.876 1.00 95.50 100 ALA A O 1
ATOM 794 N N . ARG A 1 101 ? -0.874 3.821 5.018 1.00 95.50 101 ARG A N 1
ATOM 795 C CA . ARG A 1 101 ? -1.108 3.813 6.461 1.00 95.50 101 ARG A CA 1
ATOM 796 C C . ARG A 1 101 ? -2.593 3.607 6.726 1.00 95.50 101 ARG A C 1
ATOM 798 O O . ARG A 1 101 ? -3.412 4.369 6.219 1.00 95.50 101 ARG A O 1
ATOM 805 N N . ILE A 1 102 ? -2.918 2.598 7.521 1.00 94.06 102 ILE A N 1
ATOM 806 C CA . ILE A 1 102 ? -4.269 2.266 7.971 1.00 94.06 102 ILE A CA 1
ATOM 807 C C . ILE A 1 102 ? -4.315 2.534 9.474 1.00 94.06 102 ILE A C 1
ATOM 809 O O . ILE A 1 102 ? -3.530 1.943 10.219 1.00 94.06 102 ILE A O 1
ATOM 813 N N . SER A 1 103 ? -5.216 3.420 9.884 1.00 91.25 103 SER A N 1
ATOM 814 C CA . SER A 1 103 ? -5.422 3.890 11.259 1.00 91.25 103 SER A CA 1
ATOM 815 C C . SER A 1 103 ? -6.869 3.733 11.685 1.00 91.25 103 SER A C 1
ATOM 817 O O . SER A 1 103 ? -7.739 3.705 10.787 1.00 91.25 103 SER A O 1
#